Protein AF-A0A381KMX8-F1 (afdb_monomer_lite)

pLDDT: mean 80.41, std 15.98, range [27.8, 94.94]

InterPro domains:
  IPR060034 Sporulation protein YdcC-like [PF27667] (11-87)

Structure (mmCIF, N/CA/C/O backbone):
data_AF-A0A381KMX8-F1
#
_entry.id   AF-A0A381KMX8-F1
#
loop_
_atom_site.group_PDB
_atom_site.id
_atom_site.type_symbol
_atom_site.label_atom_id
_atom_site.label_alt_id
_atom_site.label_comp_id
_atom_site.label_asym_id
_atom_site.label_entity_id
_atom_site.label_seq_id
_atom_site.pdbx_PDB_ins_code
_atom_site.Cartn_x
_atom_site.Cartn_y
_atom_site.Cartn_z
_atom_site.occupancy
_atom_site.B_iso_or_equiv
_atom_site.auth_seq_id
_atom_site.auth_comp_id
_atom_site.auth_asym_id
_atom_site.auth_atom_id
_atom_site.pdbx_PDB_model_num
ATOM 1 N N . MET A 1 1 ? -13.251 -19.761 -16.649 1.00 34.75 1 MET A N 1
ATOM 2 C CA . MET A 1 1 ? -13.139 -18.289 -16.691 1.00 34.75 1 MET A CA 1
ATOM 3 C C . MET A 1 1 ? -11.694 -17.949 -16.404 1.00 34.75 1 MET A C 1
ATOM 5 O O . MET A 1 1 ? -11.254 -18.163 -15.284 1.00 34.75 1 MET A O 1
ATOM 9 N N . GLU A 1 2 ? -10.947 -17.523 -17.417 1.00 27.80 2 GLU A N 1
ATOM 10 C CA . GLU A 1 2 ? -9.610 -16.964 -17.212 1.00 27.80 2 GLU A CA 1
ATOM 11 C C . GLU A 1 2 ? -9.758 -15.493 -16.825 1.00 27.80 2 GLU A C 1
ATOM 13 O O . GLU A 1 2 ? -10.567 -14.772 -17.414 1.00 27.80 2 GLU A O 1
ATOM 18 N N . LEU A 1 3 ? -9.024 -15.061 -15.800 1.00 36.62 3 LEU A N 1
ATOM 19 C CA . LEU A 1 3 ? -8.991 -13.654 -15.416 1.00 36.62 3 LEU A CA 1
ATOM 20 C C . LEU A 1 3 ? -8.396 -12.848 -16.582 1.00 36.62 3 LEU A C 1
ATOM 22 O O . LEU A 1 3 ? -7.341 -13.229 -17.099 1.00 36.62 3 LEU A O 1
ATOM 26 N N . PRO A 1 4 ? -9.023 -11.739 -17.006 1.00 36.78 4 PRO A N 1
ATOM 27 C CA . PRO A 1 4 ? -8.448 -10.906 -18.046 1.00 36.78 4 PRO A CA 1
ATOM 28 C C . PRO A 1 4 ? -7.148 -10.302 -17.496 1.00 36.78 4 PRO A C 1
ATOM 30 O O . PRO A 1 4 ? -7.151 -9.729 -16.407 1.00 36.78 4 PRO A O 1
ATOM 33 N N . ASN A 1 5 ? -6.056 -10.428 -18.262 1.00 47.81 5 ASN A N 1
ATOM 34 C CA . ASN A 1 5 ? -4.692 -9.925 -17.996 1.00 47.81 5 ASN A CA 1
ATOM 35 C C . ASN A 1 5 ? -3.698 -10.917 -17.354 1.00 47.81 5 ASN A C 1
ATOM 37 O O . ASN A 1 5 ? -3.044 -10.622 -16.355 1.00 47.81 5 ASN A O 1
ATOM 41 N N . THR A 1 6 ? -3.489 -12.062 -18.005 1.00 41.66 6 THR A N 1
ATOM 42 C CA . THR A 1 6 ? -2.435 -13.067 -17.747 1.00 41.66 6 THR A CA 1
ATOM 43 C C . THR A 1 6 ? -1.036 -12.642 -18.238 1.00 41.66 6 THR A C 1
ATOM 45 O O . THR A 1 6 ? -0.266 -13.434 -18.778 1.00 41.66 6 THR A O 1
ATOM 48 N N . GLY A 1 7 ? -0.666 -11.371 -18.056 1.00 48.25 7 GLY A N 1
ATOM 49 C CA . GLY A 1 7 ? 0.718 -10.922 -18.235 1.00 48.25 7 GLY A CA 1
ATOM 50 C C . GLY A 1 7 ? 1.528 -11.144 -16.955 1.00 48.25 7 GLY A C 1
ATOM 51 O O . GLY A 1 7 ? 1.008 -10.921 -15.864 1.00 48.25 7 GLY A O 1
ATOM 52 N N . LYS A 1 8 ? 2.822 -11.487 -17.070 1.00 53.72 8 LYS A N 1
ATOM 53 C CA . LYS A 1 8 ? 3.790 -11.660 -15.952 1.00 53.72 8 LYS A CA 1
ATOM 54 C C . LYS A 1 8 ? 3.849 -10.499 -14.931 1.00 53.72 8 LYS A C 1
ATOM 56 O O . LYS A 1 8 ? 4.513 -10.620 -13.913 1.00 53.72 8 LYS A O 1
ATOM 61 N N . ASN A 1 9 ? 3.170 -9.382 -15.189 1.00 54.97 9 ASN A N 1
ATOM 62 C CA . ASN A 1 9 ? 3.256 -8.134 -14.435 1.00 54.97 9 ASN A CA 1
ATOM 63 C C . ASN A 1 9 ? 2.161 -7.955 -13.36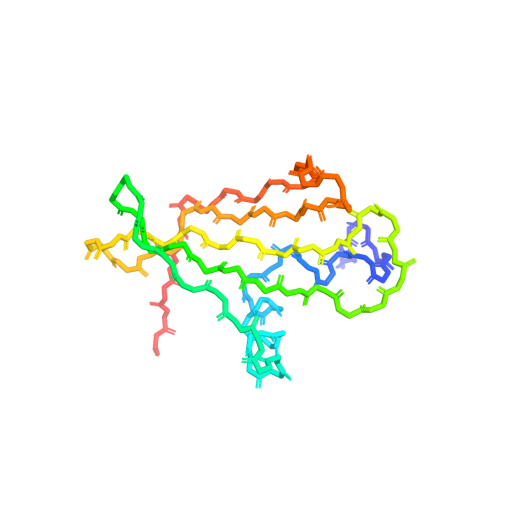3 1.00 54.97 9 ASN A C 1
ATOM 65 O O . ASN A 1 9 ? 2.304 -7.084 -12.512 1.00 54.97 9 ASN A O 1
ATOM 69 N N . ASN A 1 10 ? 1.087 -8.758 -13.366 1.00 57.81 10 ASN A N 1
ATOM 70 C CA . ASN A 1 10 ? -0.001 -8.627 -12.377 1.00 57.81 10 ASN A CA 1
ATOM 71 C C . ASN A 1 10 ? 0.318 -9.246 -11.007 1.00 57.81 10 ASN A C 1
ATOM 73 O O . ASN A 1 10 ? -0.372 -8.958 -10.032 1.00 57.81 10 ASN A O 1
ATOM 77 N N . GLN A 1 11 ? 1.398 -10.023 -10.918 1.00 67.06 11 GLN A N 1
ATOM 78 C CA . GLN A 1 11 ? 1.920 -10.643 -9.693 1.00 67.06 11 GLN A CA 1
ATOM 79 C C . GLN A 1 11 ? 2.447 -9.641 -8.651 1.00 67.06 11 GLN A C 1
ATOM 81 O O . GLN A 1 11 ? 3.193 -10.013 -7.763 1.00 67.06 11 GLN A O 1
ATOM 86 N N . TYR A 1 12 ? 2.191 -8.345 -8.804 1.00 70.62 12 TYR A N 1
ATOM 87 C CA . TYR A 1 12 ? 2.599 -7.320 -7.841 1.00 70.62 12 TYR A CA 1
ATOM 88 C C . TYR A 1 12 ? 1.399 -6.570 -7.263 1.00 70.62 12 TYR A C 1
ATOM 90 O O . TYR A 1 12 ? 1.576 -5.626 -6.495 1.00 70.62 12 TYR A O 1
ATOM 98 N N . LEU A 1 13 ? 0.182 -6.956 -7.655 1.00 74.69 13 LEU A N 1
ATOM 99 C CA . LEU A 1 13 ? -1.055 -6.270 -7.287 1.00 74.69 13 LEU A CA 1
ATOM 100 C C . LEU A 1 13 ? -1.770 -6.932 -6.104 1.00 74.69 13 LEU A C 1
ATOM 102 O O . LEU A 1 13 ? -2.675 -6.328 -5.536 1.00 74.69 13 LEU A O 1
ATOM 106 N N . PHE A 1 14 ? -1.346 -8.124 -5.682 1.00 79.50 14 PHE A N 1
ATOM 107 C CA . PHE A 1 14 ? -1.924 -8.812 -4.533 1.00 79.50 14 PHE A CA 1
ATOM 108 C C . PHE A 1 14 ? -1.029 -8.703 -3.298 1.00 79.50 14 PHE A C 1
ATOM 110 O O . PHE A 1 14 ? 0.197 -8.769 -3.378 1.00 79.50 14 PHE A O 1
ATOM 117 N N . VAL A 1 15 ? -1.654 -8.590 -2.124 1.00 76.44 15 VAL A N 1
ATOM 118 C CA . VAL A 1 15 ? -0.939 -8.539 -0.838 1.00 76.44 15 VAL A CA 1
ATOM 119 C C . VAL A 1 15 ? -0.103 -9.801 -0.579 1.00 76.44 15 VAL A C 1
ATOM 121 O O . VAL A 1 15 ? 0.952 -9.719 0.039 1.00 76.44 15 VAL A O 1
ATOM 124 N N . GLY A 1 16 ? -0.519 -10.963 -1.095 1.00 77.50 16 GLY A N 1
ATOM 125 C CA . GLY A 1 16 ? 0.263 -12.200 -0.994 1.00 77.50 16 GLY A CA 1
ATOM 126 C C . GLY A 1 16 ? 1.608 -12.110 -1.720 1.00 77.50 16 GLY A C 1
ATOM 127 O O . GLY A 1 16 ? 2.628 -12.549 -1.191 1.00 77.50 16 GLY A O 1
ATOM 128 N N . ASP A 1 17 ? 1.636 -11.461 -2.884 1.00 72.94 17 ASP A N 1
ATOM 129 C CA . ASP A 1 17 ? 2.876 -11.235 -3.625 1.00 72.94 17 ASP A CA 1
ATOM 130 C C . ASP A 1 17 ? 3.788 -10.238 -2.907 1.00 72.94 17 ASP A C 1
ATOM 132 O O . ASP A 1 17 ? 5.007 -10.415 -2.874 1.00 72.94 17 ASP A O 1
ATOM 136 N N . PHE A 1 18 ? 3.195 -9.221 -2.271 1.00 79.25 18 PHE A N 1
ATOM 137 C CA . PHE A 1 18 ? 3.931 -8.322 -1.388 1.00 79.25 18 PHE A CA 1
ATOM 138 C C . PHE A 1 18 ? 4.599 -9.096 -0.248 1.00 79.25 18 PHE A C 1
ATOM 140 O O . PHE A 1 18 ? 5.785 -8.901 -0.017 1.00 79.25 18 PHE A O 1
ATOM 147 N N . ILE A 1 19 ? 3.880 -10.002 0.429 1.00 77.88 19 ILE A N 1
ATOM 148 C CA . ILE A 1 19 ? 4.441 -10.826 1.514 1.00 77.88 19 ILE A CA 1
ATOM 149 C C . ILE A 1 19 ? 5.587 -11.699 0.993 1.00 77.88 19 ILE A C 1
ATOM 151 O O . ILE A 1 19 ? 6.620 -11.813 1.647 1.00 77.88 19 ILE A O 1
ATOM 155 N N . LYS A 1 20 ? 5.446 -12.287 -0.197 1.00 74.81 20 LYS A N 1
ATOM 156 C CA . LYS A 1 20 ? 6.511 -13.086 -0.812 1.00 74.81 20 LYS A CA 1
ATOM 157 C C . LYS A 1 20 ? 7.778 -12.259 -1.050 1.00 74.81 20 LYS A C 1
ATOM 159 O O . LYS A 1 20 ? 8.855 -12.689 -0.652 1.00 74.81 20 LYS A O 1
ATOM 164 N N . ASN A 1 21 ? 7.648 -11.072 -1.644 1.00 70.94 21 ASN A N 1
ATOM 165 C CA . ASN A 1 21 ? 8.785 -10.174 -1.869 1.00 70.94 21 ASN A CA 1
ATOM 166 C C . ASN A 1 21 ? 9.348 -9.638 -0.543 1.00 70.94 21 ASN A C 1
ATOM 168 O O . ASN A 1 21 ? 10.558 -9.526 -0.381 1.00 70.94 21 ASN A O 1
ATOM 172 N N . TYR A 1 22 ? 8.480 -9.367 0.431 1.00 71.75 22 TYR A N 1
ATOM 173 C CA . TYR A 1 22 ? 8.845 -8.972 1.790 1.00 71.75 22 TYR A CA 1
ATOM 174 C C . TYR A 1 22 ? 9.710 -10.028 2.488 1.00 71.75 22 TYR A C 1
ATOM 176 O O . TYR A 1 22 ? 10.728 -9.677 3.067 1.00 71.75 22 TYR A O 1
ATOM 184 N N . LEU A 1 23 ? 9.344 -11.311 2.408 1.00 71.62 23 LEU A N 1
ATOM 185 C CA . LEU A 1 23 ? 10.102 -12.397 3.039 1.00 71.62 23 LEU A CA 1
ATOM 186 C C . LEU A 1 23 ? 11.440 -12.683 2.341 1.00 71.62 23 LEU A C 1
ATOM 188 O O . LEU A 1 23 ? 12.313 -13.300 2.942 1.00 71.62 23 LEU A O 1
ATOM 192 N N . GLN A 1 24 ? 11.591 -12.281 1.076 1.00 70.94 24 GLN A N 1
ATOM 193 C CA . GLN A 1 24 ? 12.780 -12.557 0.262 1.00 70.94 24 GLN A CA 1
ATOM 194 C C . GLN A 1 24 ? 13.781 -11.393 0.214 1.00 70.94 24 GLN A C 1
ATOM 196 O O . GLN A 1 24 ? 14.941 -11.619 -0.120 1.00 70.94 24 GLN A O 1
ATOM 201 N N . ASN A 1 25 ? 13.357 -10.168 0.533 1.00 68.81 25 ASN A N 1
ATOM 202 C CA . ASN A 1 25 ? 14.195 -8.973 0.464 1.00 68.81 25 ASN A CA 1
ATOM 203 C C . ASN A 1 25 ? 14.687 -8.548 1.855 1.00 68.81 25 ASN A C 1
ATOM 205 O O . ASN A 1 25 ? 13.885 -8.234 2.732 1.00 68.81 25 ASN A O 1
ATOM 209 N N . GLU A 1 26 ? 16.006 -8.446 2.026 1.00 61.19 26 GLU A N 1
ATOM 210 C CA . GLU A 1 26 ? 16.629 -8.034 3.295 1.00 61.19 26 GLU A CA 1
ATOM 211 C C . GLU A 1 26 ? 16.493 -6.520 3.575 1.00 61.19 26 GLU A C 1
ATOM 213 O O . GLU A 1 26 ? 16.387 -6.104 4.728 1.00 61.19 26 GLU A O 1
ATOM 218 N N . GLU A 1 27 ? 16.423 -5.677 2.536 1.00 69.94 27 GLU A N 1
ATOM 219 C CA . GLU A 1 27 ? 16.359 -4.209 2.660 1.00 69.94 27 GLU A CA 1
ATOM 220 C C . GLU A 1 27 ? 14.925 -3.662 2.673 1.00 69.94 27 GLU A C 1
ATOM 222 O O . GLU A 1 27 ? 14.488 -2.891 1.811 1.00 69.94 27 GLU A O 1
ATOM 227 N N . MET A 1 28 ? 14.164 -4.067 3.678 1.00 77.06 28 MET A N 1
ATOM 228 C CA . MET A 1 28 ? 12.804 -3.587 3.887 1.00 77.06 28 MET A CA 1
ATOM 229 C C . MET A 1 28 ? 12.791 -2.269 4.674 1.00 77.06 28 MET A C 1
ATOM 231 O O . MET A 1 28 ? 13.475 -2.119 5.688 1.00 77.06 28 MET A O 1
ATOM 235 N N . LYS A 1 29 ? 11.972 -1.307 4.232 1.00 84.50 29 LYS A N 1
ATOM 236 C CA . LYS A 1 29 ? 11.776 -0.033 4.939 1.00 84.50 29 LYS A CA 1
ATOM 237 C C . LYS A 1 29 ? 10.403 0.003 5.594 1.00 84.50 29 LYS A C 1
ATOM 239 O O . LYS A 1 29 ? 9.380 -0.047 4.915 1.00 84.50 29 LYS A O 1
ATOM 244 N N . VAL A 1 30 ? 10.395 0.162 6.914 1.00 87.94 30 VAL A N 1
ATOM 245 C CA . VAL A 1 30 ? 9.185 0.377 7.717 1.00 87.94 30 VAL A CA 1
ATOM 246 C C . VAL A 1 30 ? 9.168 1.812 8.209 1.00 87.94 30 VAL A C 1
ATOM 248 O O . VAL A 1 30 ? 10.154 2.291 8.767 1.00 87.94 30 VAL A O 1
ATOM 251 N N . LYS A 1 31 ? 8.038 2.499 8.050 1.00 92.31 31 LYS A N 1
ATOM 252 C CA . LYS A 1 31 ? 7.818 3.806 8.679 1.00 92.31 31 LYS A CA 1
ATOM 253 C C . LYS A 1 31 ? 6.389 3.939 9.181 1.00 92.31 31 LYS A C 1
ATOM 255 O O . LYS A 1 31 ? 5.456 3.475 8.533 1.00 92.31 31 LYS A O 1
ATOM 260 N N . LEU A 1 32 ? 6.215 4.629 10.301 1.00 89.62 32 LEU A N 1
ATOM 261 C CA . LEU A 1 32 ? 4.902 5.080 10.746 1.00 89.62 32 LEU A CA 1
ATOM 262 C C . LEU A 1 32 ? 4.626 6.454 10.128 1.00 89.62 32 LEU A C 1
ATOM 264 O O . LEU A 1 32 ? 5.452 7.361 10.223 1.00 89.62 32 LEU A O 1
ATOM 268 N N . SER A 1 33 ? 3.489 6.621 9.463 1.00 89.94 33 SER A N 1
ATOM 269 C CA . SER A 1 33 ? 3.120 7.888 8.836 1.00 89.94 33 SER A CA 1
ATOM 270 C C . SER A 1 33 ? 1.609 8.048 8.799 1.00 89.94 33 SER A C 1
ATOM 272 O O . SER A 1 33 ? 0.923 7.186 8.269 1.00 89.94 33 SER A O 1
ATOM 274 N N . LYS A 1 34 ? 1.093 9.162 9.335 1.00 89.44 34 LYS A N 1
ATOM 275 C CA . LYS A 1 34 ? -0.328 9.555 9.241 1.00 89.44 34 LYS A CA 1
ATOM 276 C C . LYS A 1 34 ? -1.335 8.462 9.657 1.00 89.44 34 LYS A C 1
ATOM 278 O O . LYS A 1 34 ? -2.388 8.342 9.046 1.00 89.44 34 LYS A O 1
ATOM 283 N N . GLY A 1 35 ? -1.020 7.688 10.698 1.00 91.88 35 GLY A N 1
ATOM 284 C CA . GLY A 1 35 ? -1.880 6.589 11.163 1.00 91.88 35 GLY A CA 1
ATOM 285 C C . GLY A 1 35 ? -1.694 5.274 10.398 1.00 91.88 35 GLY A C 1
ATOM 286 O O . GLY A 1 35 ? -2.407 4.311 10.657 1.00 91.88 35 GLY A O 1
ATOM 287 N N . HIS A 1 36 ? -0.711 5.199 9.499 1.00 94.56 36 HIS A N 1
ATOM 288 C CA . HIS A 1 36 ? -0.365 3.987 8.764 1.00 94.56 36 HIS A CA 1
ATOM 289 C C . HIS A 1 36 ? 1.014 3.469 9.139 1.00 94.56 36 HIS A C 1
ATOM 291 O O . HIS A 1 36 ? 1.981 4.229 9.218 1.00 94.56 36 HIS A O 1
ATOM 297 N N . LEU A 1 37 ? 1.120 2.152 9.279 1.00 94.31 37 LEU A N 1
ATOM 298 C CA . LEU A 1 37 ? 2.373 1.439 9.106 1.00 94.31 37 LEU A CA 1
ATOM 299 C C . LEU A 1 37 ? 2.602 1.270 7.600 1.00 94.31 37 LEU A C 1
ATOM 301 O O . LEU A 1 37 ? 1.852 0.575 6.915 1.00 94.31 37 LEU A O 1
ATOM 305 N N . VAL A 1 38 ? 3.616 1.950 7.078 1.00 94.94 38 VAL A N 1
ATOM 306 C CA . VAL A 1 38 ? 3.969 1.930 5.660 1.00 94.94 38 VAL A CA 1
ATOM 307 C C . VAL A 1 38 ? 5.161 1.006 5.469 1.00 94.94 38 VAL A C 1
ATOM 309 O O . VAL A 1 38 ? 6.241 1.258 6.011 1.00 94.94 38 VAL A O 1
ATOM 312 N N . LEU A 1 39 ? 4.942 -0.054 4.700 1.00 92.50 39 LEU A N 1
ATOM 313 C CA . LEU A 1 39 ? 5.920 -1.087 4.392 1.00 92.50 39 LEU A CA 1
ATOM 314 C C . LEU A 1 39 ? 6.347 -0.935 2.930 1.00 92.50 39 LEU A C 1
ATOM 316 O O . LEU A 1 39 ? 5.518 -1.037 2.029 1.00 92.50 39 LEU A O 1
ATOM 320 N N . GLU A 1 40 ? 7.628 -0.676 2.693 1.00 91.88 40 GLU A N 1
ATOM 321 C CA . GLU A 1 40 ? 8.202 -0.511 1.355 1.00 91.88 40 GLU A CA 1
ATOM 322 C C . GLU A 1 40 ? 9.207 -1.633 1.072 1.00 91.88 40 GLU A C 1
ATOM 324 O O . GLU A 1 40 ? 10.077 -1.930 1.896 1.00 91.88 40 GLU A O 1
ATOM 329 N N . THR A 1 41 ? 9.089 -2.239 -0.110 1.00 88.94 41 THR A N 1
ATOM 330 C CA . THR A 1 41 ? 10.022 -3.251 -0.618 1.00 88.94 41 THR A CA 1
ATOM 331 C C . THR A 1 41 ? 10.328 -3.012 -2.094 1.00 88.94 41 THR A C 1
ATOM 333 O O . THR A 1 41 ? 9.537 -2.398 -2.820 1.00 88.94 41 THR A O 1
ATOM 336 N N . PHE A 1 42 ? 11.486 -3.486 -2.543 1.00 87.00 42 PHE A N 1
ATOM 337 C CA . PHE A 1 42 ? 11.900 -3.404 -3.938 1.00 87.00 42 PHE A CA 1
ATOM 338 C C . PHE A 1 42 ? 11.353 -4.581 -4.741 1.00 87.00 42 PHE A C 1
ATOM 340 O O . PHE A 1 42 ? 11.322 -5.715 -4.269 1.00 87.00 42 PHE A O 1
ATOM 347 N N . ILE A 1 43 ? 10.954 -4.317 -5.982 1.00 82.44 43 ILE A N 1
ATOM 348 C CA . ILE A 1 43 ? 10.667 -5.376 -6.947 1.00 82.44 43 ILE A CA 1
ATOM 349 C C . ILE A 1 43 ? 11.989 -5.731 -7.637 1.00 82.44 43 ILE A C 1
ATOM 351 O O . ILE A 1 43 ? 12.573 -4.855 -8.280 1.00 82.44 43 ILE A O 1
ATOM 355 N N . PRO A 1 44 ? 12.474 -6.981 -7.537 1.00 78.31 44 PRO A N 1
ATOM 356 C CA . PRO A 1 44 ? 13.686 -7.395 -8.230 1.00 78.31 44 PRO A CA 1
ATOM 357 C C . PRO A 1 44 ? 13.537 -7.304 -9.753 1.00 78.31 44 PRO A C 1
ATOM 359 O O . PRO A 1 44 ? 12.487 -7.622 -10.314 1.00 78.31 44 PRO A O 1
ATOM 362 N N . GLY A 1 45 ? 14.627 -6.939 -10.426 1.00 76.25 45 GLY A N 1
ATOM 363 C CA . GLY A 1 45 ? 14.700 -6.823 -11.882 1.00 76.25 45 GLY A CA 1
ATOM 364 C C . GLY A 1 45 ? 14.827 -5.381 -12.371 1.00 76.25 45 GLY A C 1
ATOM 365 O O . GLY A 1 45 ? 14.879 -4.435 -11.589 1.00 76.25 45 GLY A O 1
ATOM 366 N N . ASP A 1 46 ? 14.901 -5.221 -13.693 1.00 74.62 46 ASP A N 1
ATOM 367 C CA . ASP A 1 46 ? 15.163 -3.932 -14.342 1.00 74.62 46 ASP A CA 1
ATOM 368 C C . ASP A 1 46 ? 13.964 -3.437 -15.165 1.00 74.62 46 ASP A C 1
ATOM 370 O O . ASP A 1 46 ? 14.058 -3.132 -16.353 1.00 74.62 46 ASP A O 1
ATOM 374 N N . ASN A 1 47 ? 12.781 -3.393 -14.547 1.00 79.50 47 ASN A N 1
ATOM 375 C CA . ASN A 1 47 ? 11.595 -2.853 -15.203 1.00 79.50 47 ASN A CA 1
ATOM 376 C C . ASN A 1 47 ? 11.426 -1.369 -14.862 1.00 79.50 47 ASN A C 1
ATOM 378 O O . ASN A 1 47 ? 11.240 -0.996 -13.706 1.00 79.50 47 ASN A O 1
ATOM 382 N N . LYS A 1 48 ? 11.431 -0.501 -15.879 1.00 79.44 48 LYS A N 1
ATOM 383 C CA . LYS A 1 48 ? 11.254 0.944 -15.671 1.00 79.44 48 LYS A CA 1
ATOM 384 C C . LYS A 1 48 ? 9.909 1.320 -15.041 1.00 79.44 48 LYS A C 1
ATOM 386 O O . LYS A 1 48 ? 9.834 2.376 -14.434 1.00 79.44 48 LYS A O 1
ATOM 391 N N . TYR A 1 49 ? 8.883 0.476 -15.164 1.00 80.56 49 TYR A N 1
ATOM 392 C CA . TYR A 1 49 ? 7.540 0.714 -14.629 1.00 80.56 49 TYR A CA 1
ATOM 393 C C . TYR A 1 49 ? 7.298 0.087 -13.249 1.00 80.56 49 TYR A C 1
ATOM 395 O O . TYR A 1 49 ? 6.319 0.440 -12.598 1.00 80.56 49 TYR A O 1
ATOM 403 N N . PHE A 1 50 ? 8.166 -0.828 -12.805 1.00 85.56 50 PHE A N 1
ATOM 404 C CA . PHE A 1 50 ? 8.000 -1.580 -11.560 1.00 85.56 50 PHE A CA 1
ATOM 405 C C . PHE A 1 50 ? 9.312 -1.587 -10.784 1.00 85.56 50 PHE A C 1
ATOM 407 O O . PHE A 1 50 ? 10.204 -2.380 -11.070 1.00 85.56 50 PHE A O 1
ATOM 414 N N . ASN A 1 51 ? 9.430 -0.686 -9.815 1.00 88.12 51 ASN A N 1
ATOM 415 C CA . ASN A 1 51 ? 10.618 -0.553 -8.979 1.00 88.12 51 ASN A CA 1
ATOM 416 C C . ASN A 1 51 ? 10.337 -0.875 -7.511 1.00 88.12 51 ASN A C 1
ATOM 418 O O . ASN A 1 51 ? 11.142 -1.549 -6.872 1.00 88.12 51 ASN A O 1
ATOM 422 N N . LYS A 1 52 ? 9.204 -0.412 -6.973 1.00 90.94 52 LYS A N 1
ATOM 423 C CA . LYS A 1 52 ? 8.859 -0.589 -5.557 1.00 90.94 52 LYS A CA 1
ATOM 424 C C . LYS A 1 52 ? 7.406 -0.967 -5.367 1.00 90.94 52 LYS A C 1
ATOM 426 O O . LYS A 1 52 ? 6.546 -0.545 -6.137 1.00 90.94 52 LYS A O 1
ATOM 431 N N . GLN A 1 53 ? 7.141 -1.687 -4.285 1.00 91.25 53 GLN A N 1
ATOM 432 C CA . GLN A 1 53 ? 5.803 -1.850 -3.733 1.00 91.25 53 GLN A CA 1
ATOM 433 C C . GLN A 1 53 ? 5.735 -1.158 -2.380 1.00 91.25 53 GLN A C 1
ATOM 435 O O . GLN A 1 53 ? 6.643 -1.293 -1.559 1.00 91.25 53 GLN A O 1
ATOM 440 N N . VAL A 1 54 ? 4.641 -0.442 -2.148 1.00 93.75 54 VAL A N 1
ATOM 441 C CA . VAL A 1 54 ? 4.366 0.231 -0.882 1.00 93.75 54 VAL A CA 1
ATOM 442 C C . VAL A 1 54 ? 3.009 -0.225 -0.373 1.00 93.75 54 VAL A C 1
ATOM 444 O O . VAL A 1 54 ? 1.988 0.040 -1.007 1.00 93.75 54 VAL A O 1
ATOM 447 N N . LEU A 1 55 ? 2.995 -0.907 0.768 1.00 93.81 55 LEU A N 1
ATOM 448 C CA . LEU A 1 55 ? 1.786 -1.340 1.454 1.00 93.81 55 LEU A CA 1
ATOM 449 C C . LEU A 1 55 ? 1.490 -0.396 2.621 1.00 93.81 55 LEU A C 1
ATOM 451 O O . LEU A 1 55 ? 2.340 -0.147 3.474 1.00 93.81 55 LEU A O 1
ATOM 455 N N . TYR A 1 56 ? 0.264 0.114 2.653 1.00 94.75 56 TYR A N 1
ATOM 456 C CA . TYR A 1 56 ? -0.258 0.964 3.712 1.00 94.75 56 TYR A CA 1
ATOM 457 C C . TYR A 1 56 ? -1.182 0.129 4.589 1.00 94.75 56 TYR A C 1
ATOM 459 O O . TYR A 1 56 ? -2.257 -0.292 4.151 1.00 94.75 56 TYR A O 1
ATOM 467 N N . VAL A 1 57 ? -0.754 -0.102 5.824 1.00 93.19 57 VAL A N 1
ATOM 468 C CA . VAL A 1 57 ? -1.510 -0.841 6.833 1.00 93.19 57 VAL A CA 1
ATOM 469 C C . VAL A 1 57 ? -2.009 0.149 7.871 1.00 93.19 57 VAL A C 1
ATOM 471 O O . VAL A 1 57 ? -1.228 0.948 8.384 1.00 93.19 57 VAL A O 1
ATOM 474 N N . ASN A 1 58 ? -3.298 0.117 8.183 1.00 94.06 58 ASN A N 1
ATOM 475 C CA . ASN A 1 58 ? -3.857 0.926 9.257 1.00 94.06 58 ASN A CA 1
ATOM 476 C C . ASN A 1 58 ? -3.180 0.550 10.588 1.00 94.06 58 ASN A C 1
ATOM 478 O O . ASN A 1 58 ? -3.124 -0.626 10.956 1.00 94.06 58 ASN A O 1
ATOM 482 N N . ALA A 1 59 ? -2.626 1.5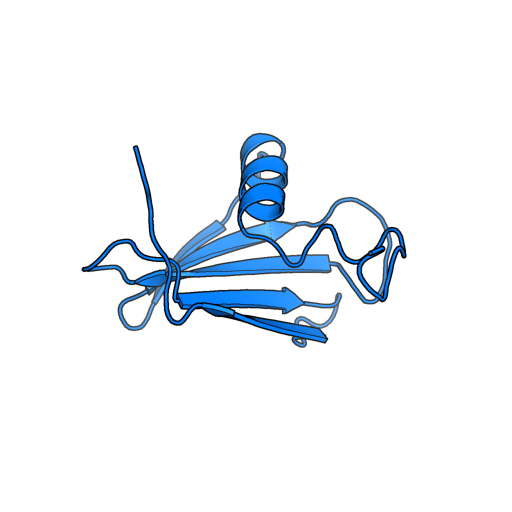31 11.301 1.00 92.56 59 ALA A N 1
ATOM 483 C CA . ALA A 1 59 ? -1.863 1.270 12.516 1.00 92.56 59 ALA A CA 1
ATOM 484 C C . ALA A 1 59 ? -2.739 0.765 13.672 1.00 92.56 59 ALA A C 1
ATOM 486 O O . ALA A 1 59 ? -2.219 0.059 14.537 1.00 92.56 59 ALA A O 1
ATOM 487 N N . ASP A 1 60 ? -4.037 1.062 13.664 1.00 92.31 60 ASP A N 1
ATOM 488 C CA . ASP A 1 60 ? -4.972 0.689 14.724 1.00 92.31 60 ASP A CA 1
ATOM 489 C C . ASP A 1 60 ? -5.612 -0.672 14.437 1.00 92.31 60 ASP A C 1
ATOM 491 O O . ASP A 1 60 ? -5.499 -1.596 15.241 1.00 92.31 60 ASP A O 1
ATOM 495 N N . THR A 1 61 ? -6.223 -0.833 13.258 1.00 92.19 61 THR A N 1
ATOM 496 C CA . THR A 1 61 ? -6.953 -2.062 12.888 1.00 92.19 61 THR A CA 1
ATOM 497 C C . THR A 1 61 ? -6.049 -3.171 12.365 1.00 92.19 61 THR A C 1
ATOM 499 O O . THR A 1 61 ? -6.478 -4.316 12.284 1.00 92.19 61 THR A O 1
ATOM 502 N N . LYS A 1 62 ? -4.803 -2.841 11.997 1.00 89.69 62 LYS A N 1
ATOM 503 C CA . L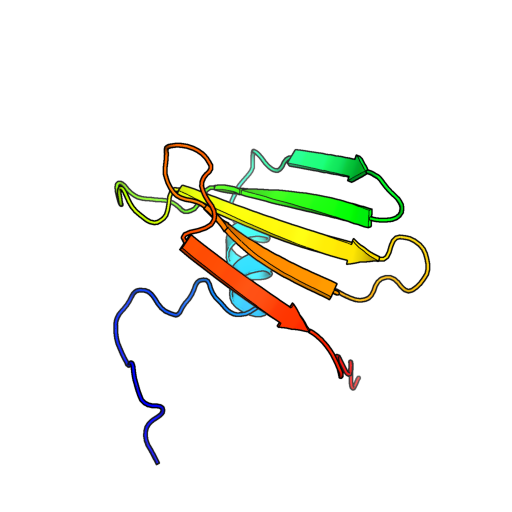YS A 1 62 ? -3.832 -3.738 11.343 1.00 89.69 62 LYS A CA 1
ATOM 504 C C . LYS A 1 62 ? -4.265 -4.245 9.964 1.00 89.69 62 LYS A C 1
ATOM 506 O O . LYS A 1 62 ? -3.571 -5.074 9.379 1.00 89.69 62 LYS A O 1
ATOM 511 N N . ASN A 1 63 ? -5.352 -3.712 9.410 1.00 91.44 63 ASN A N 1
ATOM 512 C CA . ASN A 1 63 ? -5.822 -4.082 8.082 1.00 91.44 63 ASN A CA 1
ATOM 513 C C . ASN A 1 63 ? -5.039 -3.339 6.987 1.00 91.44 63 ASN A C 1
ATOM 515 O O . ASN A 1 63 ? -4.748 -2.146 7.137 1.00 91.44 63 ASN A O 1
ATOM 519 N N . PRO A 1 64 ? -4.711 -4.004 5.865 1.00 92.44 64 PRO A N 1
ATOM 520 C CA . PRO A 1 64 ? -4.204 -3.319 4.686 1.00 92.44 64 PRO A CA 1
ATOM 521 C C . PRO A 1 64 ? -5.313 -2.444 4.092 1.00 92.44 64 PRO A C 1
ATOM 523 O O . PRO A 1 64 ? -6.423 -2.912 3.864 1.00 92.44 64 PRO A O 1
ATOM 526 N N . GLU A 1 65 ? -5.011 -1.180 3.804 1.00 94.00 65 GLU A N 1
ATOM 527 C CA . GLU A 1 65 ? -5.976 -0.247 3.197 1.00 94.00 65 GLU A CA 1
ATOM 528 C C . GLU A 1 65 ? -5.655 0.029 1.730 1.00 94.00 65 GLU A C 1
ATOM 530 O O . GLU A 1 65 ? -6.543 0.148 0.881 1.00 94.00 65 GLU A O 1
ATOM 535 N N . LYS A 1 66 ? -4.364 0.124 1.401 1.00 94.19 66 LYS A N 1
ATOM 536 C CA . LYS A 1 66 ? -3.911 0.429 0.045 1.00 94.19 66 LYS A CA 1
ATOM 537 C C . LYS A 1 66 ? -2.554 -0.193 -0.233 1.00 94.19 66 LYS A C 1
ATOM 539 O O . LYS A 1 66 ? -1.698 -0.232 0.644 1.00 94.19 66 LYS A O 1
ATOM 544 N N . MET A 1 67 ? -2.331 -0.591 -1.476 1.00 93.19 67 MET A N 1
ATOM 545 C CA . MET A 1 67 ? -1.006 -0.893 -1.999 1.00 93.19 67 MET A CA 1
ATOM 546 C C . MET A 1 67 ? -0.740 -0.086 -3.264 1.00 93.19 67 MET A C 1
ATOM 548 O O . MET A 1 67 ? -1.640 0.120 -4.078 1.00 93.19 67 MET A O 1
ATOM 552 N N . GLU A 1 68 ? 0.496 0.361 -3.432 1.00 94.06 68 GLU A N 1
ATOM 553 C CA . GLU A 1 68 ? 0.948 1.042 -4.638 1.00 94.06 68 GLU A CA 1
ATOM 554 C C . GLU A 1 68 ? 2.158 0.337 -5.228 1.00 94.06 68 GLU A C 1
ATOM 556 O O . GLU A 1 68 ? 3.042 -0.113 -4.500 1.00 94.06 68 GLU A O 1
ATOM 561 N N . VAL A 1 69 ? 2.192 0.265 -6.557 1.00 90.88 69 VAL A N 1
ATOM 562 C C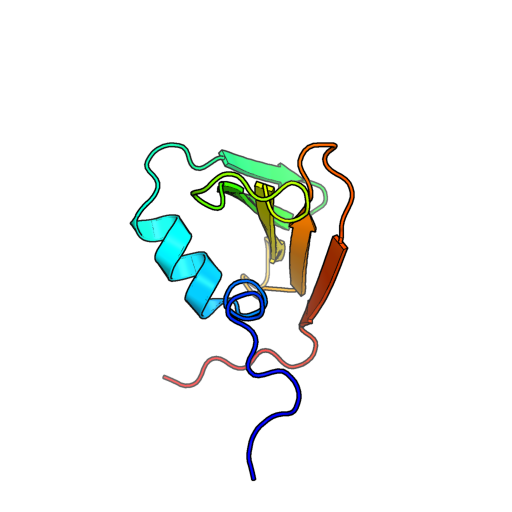A . VAL A 1 69 ? 3.383 -0.136 -7.301 1.00 90.88 69 VAL A CA 1
ATOM 563 C C . VAL A 1 69 ? 3.951 1.108 -7.960 1.00 90.88 69 VAL A C 1
ATOM 565 O O . VAL A 1 69 ? 3.270 1.753 -8.762 1.00 90.88 69 VAL A O 1
ATOM 568 N N . LEU A 1 70 ? 5.177 1.457 -7.587 1.00 93.12 70 LEU A N 1
ATOM 569 C CA . LEU A 1 70 ? 5.872 2.651 -8.044 1.00 93.12 70 LEU A CA 1
ATOM 570 C C . LEU A 1 70 ? 6.863 2.292 -9.146 1.00 93.12 70 LEU A C 1
ATOM 572 O O . LEU A 1 70 ? 7.503 1.236 -9.105 1.00 93.12 70 LEU A O 1
ATOM 576 N N . ASP A 1 71 ? 7.028 3.198 -10.098 1.00 91.69 71 ASP A N 1
ATOM 577 C CA . ASP A 1 71 ? 8.139 3.146 -11.040 1.00 91.69 71 ASP A CA 1
ATOM 578 C C . ASP A 1 71 ? 9.457 3.638 -10.414 1.00 91.69 71 ASP A C 1
ATOM 580 O O . ASP A 1 71 ? 9.532 3.956 -9.225 1.00 91.69 71 ASP A O 1
ATOM 584 N N . LYS A 1 72 ? 10.519 3.700 -11.226 1.00 90.62 72 LYS A N 1
ATOM 585 C CA . LYS A 1 72 ? 11.847 4.161 -10.789 1.00 90.62 72 LYS A CA 1
ATOM 586 C C . LYS A 1 72 ? 11.896 5.631 -10.355 1.00 90.62 72 LYS A C 1
ATOM 588 O O . LYS A 1 72 ? 12.815 6.006 -9.636 1.00 90.62 72 LYS A O 1
ATOM 593 N N . GLU A 1 73 ? 10.937 6.448 -10.781 1.00 92.88 73 GLU A N 1
ATOM 594 C CA . GLU A 1 73 ? 10.821 7.860 -10.401 1.00 92.88 73 GLU A CA 1
ATOM 595 C C . GLU A 1 73 ? 9.987 8.032 -9.117 1.00 92.88 73 GLU A C 1
ATOM 597 O O . GLU A 1 73 ? 9.856 9.138 -8.597 1.00 92.88 73 GLU A O 1
ATOM 602 N N . GLY A 1 74 ? 9.443 6.936 -8.571 1.00 92.12 74 GLY A N 1
ATOM 603 C CA . GLY A 1 74 ? 8.577 6.946 -7.395 1.00 92.12 74 GLY A CA 1
ATOM 604 C C . GLY A 1 74 ? 7.123 7.297 -7.712 1.00 92.12 74 GLY A C 1
ATOM 605 O O . GLY A 1 74 ? 6.341 7.526 -6.789 1.00 92.12 74 GLY A O 1
ATOM 606 N N . VAL A 1 75 ? 6.739 7.330 -8.990 1.00 94.50 75 VAL A N 1
ATOM 607 C CA . VAL A 1 75 ? 5.371 7.634 -9.414 1.00 94.50 75 VAL A CA 1
ATOM 608 C C . VAL A 1 75 ? 4.518 6.365 -9.325 1.00 94.50 75 VAL A C 1
ATOM 610 O O . VAL A 1 75 ? 4.890 5.337 -9.904 1.00 94.50 75 VAL A O 1
ATOM 613 N N . PRO A 1 76 ? 3.354 6.400 -8.645 1.00 93.69 76 PRO A N 1
ATOM 614 C CA . PRO A 1 76 ? 2.43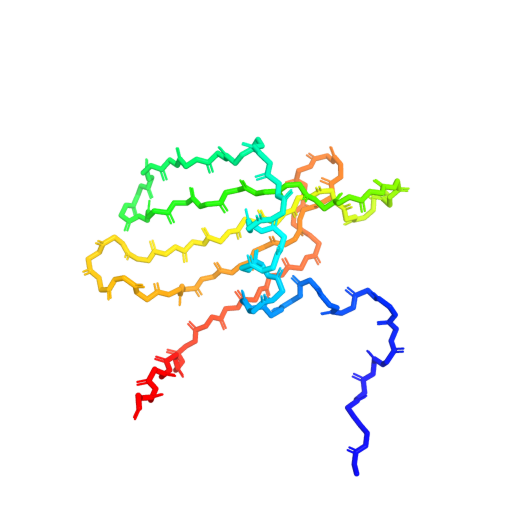4 5.271 -8.624 1.00 93.69 76 PRO A CA 1
ATOM 615 C C . PRO A 1 76 ? 1.938 4.933 -10.031 1.00 93.69 76 PRO A C 1
ATOM 617 O O . PRO A 1 76 ? 1.287 5.739 -10.694 1.00 93.69 76 PRO A O 1
ATOM 620 N N . ARG A 1 77 ? 2.234 3.715 -10.484 1.00 91.44 77 ARG A N 1
ATOM 621 C CA . ARG A 1 77 ? 1.713 3.149 -11.735 1.00 91.44 77 ARG A CA 1
ATOM 622 C C . ARG A 1 77 ? 0.444 2.348 -11.504 1.00 91.44 77 ARG A C 1
ATOM 624 O O . ARG A 1 77 ? -0.428 2.325 -12.366 1.00 91.44 77 ARG A O 1
ATOM 631 N N . PHE A 1 78 ? 0.331 1.737 -10.330 1.00 89.50 78 PHE A N 1
ATOM 632 C CA . PHE A 1 78 ? -0.850 0.999 -9.911 1.00 89.50 78 PHE A CA 1
ATOM 633 C C . PHE A 1 78 ? -1.194 1.348 -8.472 1.00 89.50 78 PHE A C 1
ATOM 635 O O . PHE A 1 78 ? -0.306 1.463 -7.626 1.00 89.50 78 PHE A O 1
ATOM 642 N N . THR A 1 79 ? -2.491 1.463 -8.199 1.00 92.31 79 THR A N 1
ATOM 643 C CA . THR A 1 79 ? -3.027 1.637 -6.852 1.00 92.31 79 THR A CA 1
ATOM 644 C C . THR A 1 79 ? -4.138 0.626 -6.628 1.00 92.31 79 THR A C 1
ATOM 646 O O . THR A 1 79 ? -5.161 0.647 -7.308 1.00 92.31 79 THR A O 1
ATOM 649 N N . VAL A 1 80 ? -3.948 -0.231 -5.634 1.00 90.31 80 VAL A N 1
ATOM 650 C CA . VAL A 1 80 ? -4.932 -1.206 -5.172 1.00 90.31 80 VAL A CA 1
ATOM 651 C C . VAL A 1 80 ? -5.508 -0.685 -3.867 1.00 90.31 80 VAL A C 1
ATOM 653 O O . VAL A 1 80 ? -4.758 -0.400 -2.938 1.00 90.31 80 VAL A O 1
ATOM 656 N N . LYS A 1 81 ? -6.829 -0.520 -3.799 1.00 93.12 81 LYS A N 1
ATOM 657 C CA . LYS A 1 81 ? -7.535 -0.092 -2.585 1.00 93.12 81 LYS A CA 1
ATOM 658 C C . LYS A 1 81 ? -8.324 -1.269 -2.035 1.00 93.12 81 LYS A C 1
ATOM 660 O O . LYS A 1 81 ? -9.184 -1.799 -2.735 1.00 93.12 81 LYS A O 1
ATOM 665 N N . TYR A 1 82 ? -8.042 -1.644 -0.798 1.00 89.69 82 TYR A N 1
ATOM 666 C CA . TYR A 1 82 ? -8.746 -2.706 -0.096 1.00 89.69 82 TYR A CA 1
ATOM 667 C C . TYR A 1 82 ? -9.920 -2.084 0.662 1.00 89.69 82 TYR A C 1
ATOM 669 O O . TYR A 1 82 ? -9.736 -1.134 1.419 1.00 89.69 82 TYR A O 1
ATOM 677 N N . LYS A 1 83 ? -11.135 -2.571 0.399 1.00 86.38 83 LYS A N 1
ATOM 678 C CA . LYS A 1 83 ? -12.356 -2.104 1.076 1.00 86.38 83 LYS A CA 1
ATOM 679 C C . LYS A 1 83 ? -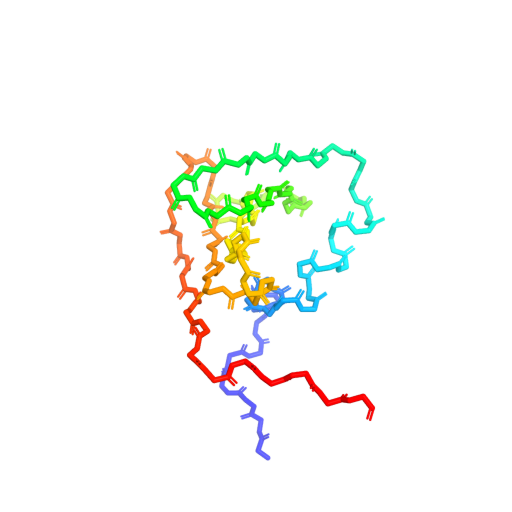12.852 -3.134 2.081 1.00 86.38 83 LYS A C 1
ATOM 681 O O . LYS A 1 83 ? -12.974 -2.819 3.255 1.00 86.38 83 LYS A O 1
ATOM 686 N N . ASP A 1 84 ? -13.024 -4.367 1.618 1.00 86.81 84 ASP A N 1
ATOM 687 C CA . ASP A 1 84 ? -13.606 -5.460 2.399 1.00 86.81 84 ASP A CA 1
ATOM 688 C C . ASP A 1 84 ? -12.551 -6.549 2.637 1.00 86.81 84 ASP A C 1
ATOM 690 O O . ASP A 1 84 ? -12.667 -7.682 2.171 1.00 86.81 84 ASP A O 1
ATOM 694 N N . PHE A 1 85 ? -11.439 -6.176 3.279 1.00 84.44 85 PHE A N 1
ATOM 695 C CA . PHE A 1 85 ? -10.387 -7.137 3.605 1.00 84.44 85 PHE A CA 1
ATOM 696 C C . PHE A 1 85 ? -10.844 -8.035 4.757 1.00 84.44 85 PHE A C 1
ATOM 698 O O . PHE A 1 85 ? -10.959 -7.588 5.898 1.00 84.44 85 PHE A O 1
ATOM 705 N N . GLU A 1 86 ? -11.079 -9.308 4.451 1.00 84.12 86 GLU A N 1
ATOM 706 C CA . GLU A 1 86 ? -11.440 -10.327 5.430 1.00 84.12 86 GLU A CA 1
ATOM 707 C C . GLU A 1 86 ? -10.295 -11.320 5.614 1.00 84.12 86 GLU A C 1
ATOM 709 O O . GLU A 1 86 ? -9.835 -11.954 4.663 1.00 84.12 86 GLU A O 1
ATOM 714 N N . TYR A 1 87 ? -9.880 -11.502 6.864 1.00 72.38 87 TYR A N 1
ATOM 715 C CA . TYR A 1 87 ? -9.032 -12.614 7.261 1.00 72.38 87 TYR A CA 1
ATOM 716 C C . TYR A 1 87 ? -9.915 -13.727 7.829 1.00 72.38 87 TYR A C 1
ATOM 718 O O . TYR A 1 87 ? -10.582 -13.535 8.846 1.00 72.38 87 TYR A O 1
ATOM 726 N N . ARG A 1 88 ? -9.933 -14.884 7.164 1.00 78.38 88 ARG A N 1
ATOM 727 C CA . ARG A 1 88 ? -10.610 -16.091 7.654 1.00 78.38 88 ARG A CA 1
ATOM 728 C C . ARG A 1 88 ? -9.538 -17.101 8.047 1.00 78.38 88 ARG A C 1
ATOM 730 O O . ARG A 1 88 ? -8.694 -17.432 7.218 1.00 78.38 88 ARG A O 1
ATOM 737 N N . ASN A 1 89 ? -9.566 -17.504 9.314 1.00 52.66 89 ASN A N 1
ATOM 738 C CA . ASN A 1 89 ? -8.613 -18.425 9.934 1.00 52.66 89 ASN A CA 1
ATOM 739 C C . ASN A 1 89 ? -9.117 -19.867 9.851 1.00 52.66 89 ASN A C 1
ATOM 741 O O . ASN A 1 89 ? -10.349 -20.043 9.992 1.00 52.66 89 ASN A O 1
#

Sequence (89 aa):
MELPNTGKNNQYLFVGDFIKNYLQNEEMKVKLSKGHLVLETFIPGDNKYFNKQVLYVNADTKNPEKMEVLDKEGVPRFTVKYKDFEYRN

Organism: Clostridioides difficile (NCBI:txid1496)

Radius of gyration: 13.38 Å; chains: 1; bounding box: 30×28×33 Å

Secondary structure (DSSP, 8-state):
-PPS--STTSTTSSHHHHHHHHHH-S--EEEEETTEEEEEEEEEEEETTEEEEEEEEETTT--EEEEEEE-TTS-EEEEEE-SS-----

Foldseek 3Di:
DDDPDPDPPCCQQDVVSVVVQVVVDPPWDWDDDPQWTKIKGADDDDDQAAGIKIWTARNVVRHTAKIFGAGPVRHGPDIDGDDDDDDDD